Protein AF-A0A8J6V8P6-F1 (afdb_monomer_lite)

Structure (mmCIF, N/CA/C/O backbone):
data_AF-A0A8J6V8P6-F1
#
_entry.id   AF-A0A8J6V8P6-F1
#
loop_
_atom_site.group_PDB
_atom_site.id
_atom_site.type_symbol
_atom_site.label_atom_id
_atom_site.label_alt_id
_atom_site.label_comp_id
_atom_site.label_asym_id
_atom_site.label_entity_id
_atom_site.label_seq_id
_atom_site.pdbx_PDB_ins_code
_atom_site.Cartn_x
_atom_site.Cartn_y
_atom_site.Cartn_z
_atom_site.occupancy
_atom_site.B_iso_or_equiv
_atom_site.auth_seq_id
_atom_site.auth_comp_id
_atom_site.auth_asym_id
_atom_site.auth_atom_id
_atom_site.pdbx_PDB_model_num
ATOM 1 N N . MET A 1 1 ? 11.391 -14.869 -3.126 1.00 76.25 1 MET A N 1
ATOM 2 C CA . MET A 1 1 ? 10.402 -15.900 -2.713 1.00 76.25 1 MET A CA 1
ATOM 3 C C . MET A 1 1 ? 9.017 -15.442 -3.130 1.00 76.25 1 MET A C 1
ATOM 5 O O . MET A 1 1 ? 8.746 -14.258 -3.004 1.00 76.25 1 MET A O 1
ATOM 9 N N . GLY A 1 2 ? 8.165 -16.354 -3.598 1.00 85.62 2 GLY A N 1
ATOM 10 C CA . GLY A 1 2 ? 6.843 -16.034 -4.151 1.00 85.62 2 GLY A CA 1
ATOM 11 C C . GLY A 1 2 ? 6.782 -16.220 -5.670 1.00 85.62 2 GLY A C 1
ATOM 12 O O . GLY A 1 2 ? 7.777 -16.597 -6.287 1.00 85.62 2 GLY A O 1
ATOM 13 N N . ASN A 1 3 ? 5.599 -16.038 -6.250 1.00 92.81 3 ASN A N 1
ATOM 14 C CA . ASN A 1 3 ? 5.266 -16.431 -7.615 1.00 92.81 3 ASN A CA 1
ATOM 15 C C . ASN A 1 3 ? 4.828 -15.237 -8.478 1.00 92.81 3 ASN A C 1
ATOM 17 O O . ASN A 1 3 ? 4.249 -14.270 -7.984 1.00 92.81 3 ASN A O 1
ATOM 21 N N . GLY A 1 4 ? 5.065 -15.329 -9.788 1.00 95.88 4 GLY A N 1
ATOM 22 C CA . GLY A 1 4 ? 4.633 -14.313 -10.752 1.00 95.88 4 GLY A CA 1
ATOM 23 C C . GLY A 1 4 ? 5.355 -12.969 -10.626 1.00 95.88 4 GLY A C 1
ATOM 24 O O . GLY A 1 4 ? 4.743 -11.939 -10.888 1.00 95.88 4 GLY A O 1
ATOM 25 N N . ASN A 1 5 ? 6.621 -12.971 -10.204 1.00 96.25 5 ASN A N 1
ATOM 26 C CA . ASN A 1 5 ? 7.460 -11.773 -10.216 1.00 96.25 5 ASN A CA 1
ATOM 27 C C . ASN A 1 5 ? 8.229 -11.693 -11.538 1.00 96.25 5 ASN A C 1
ATOM 29 O O . ASN A 1 5 ? 8.804 -12.691 -11.976 1.00 96.25 5 ASN A O 1
ATOM 33 N N . TRP A 1 6 ? 8.237 -10.516 -12.153 1.00 96.75 6 TRP A N 1
ATOM 34 C CA . TRP A 1 6 ? 8.864 -10.239 -13.439 1.00 96.75 6 TRP A CA 1
ATOM 35 C C . TRP A 1 6 ? 9.937 -9.173 -13.252 1.00 96.75 6 TRP A C 1
ATOM 37 O O . TRP A 1 6 ? 9.626 -8.046 -12.877 1.00 96.75 6 TRP A O 1
ATOM 47 N N . HIS A 1 7 ? 11.190 -9.536 -13.521 1.00 94.56 7 HIS A N 1
ATOM 48 C CA . HIS A 1 7 ? 12.342 -8.642 -13.430 1.00 94.56 7 HIS A CA 1
ATOM 49 C C . HIS A 1 7 ? 12.936 -8.451 -14.827 1.00 94.56 7 HIS A C 1
ATOM 51 O O . HIS A 1 7 ? 13.411 -9.411 -15.432 1.00 94.56 7 HIS A O 1
ATOM 57 N N . PHE A 1 8 ? 12.869 -7.226 -15.343 1.00 94.88 8 PHE A N 1
ATOM 58 C CA . PHE A 1 8 ? 13.416 -6.834 -16.643 1.00 94.88 8 PHE A CA 1
ATOM 59 C C . PHE A 1 8 ? 14.802 -6.185 -16.525 1.00 94.88 8 PHE A C 1
ATOM 61 O O . PHE A 1 8 ? 15.549 -6.196 -17.501 1.00 94.88 8 PHE A O 1
ATOM 68 N N . GLY A 1 9 ? 15.156 -5.644 -15.354 1.00 90.88 9 GLY A N 1
ATOM 69 C CA . GLY A 1 9 ? 16.520 -5.215 -15.038 1.00 90.88 9 GLY A CA 1
ATOM 70 C C . GLY A 1 9 ? 17.302 -6.238 -14.208 1.00 90.88 9 GLY A C 1
ATOM 71 O O . GLY A 1 9 ? 16.916 -7.404 -14.092 1.00 90.88 9 GLY A O 1
ATOM 72 N N . SER A 1 10 ? 18.435 -5.801 -13.660 1.00 92.69 10 SER A N 1
ATOM 73 C CA . SER A 1 10 ? 19.394 -6.649 -12.939 1.00 92.69 10 SER A CA 1
ATOM 74 C C . SER A 1 10 ? 19.345 -6.437 -11.428 1.00 92.69 10 SER A C 1
ATOM 76 O O . SER A 1 10 ? 18.930 -5.386 -10.953 1.00 92.69 10 SER A O 1
ATOM 78 N N . ASP A 1 11 ? 19.814 -7.428 -10.666 1.00 95.75 11 ASP A N 1
ATOM 79 C CA . ASP A 1 11 ? 20.074 -7.287 -9.222 1.00 95.75 11 ASP A CA 1
ATOM 80 C C . ASP A 1 11 ? 18.838 -6.920 -8.380 1.00 95.75 11 ASP A C 1
ATOM 82 O O . ASP A 1 11 ? 18.940 -6.328 -7.305 1.00 95.75 11 ASP A O 1
ATOM 86 N N . ASN A 1 12 ? 17.655 -7.309 -8.857 1.00 93.69 12 ASN A N 1
ATOM 87 C CA . ASN A 1 12 ? 16.404 -7.125 -8.13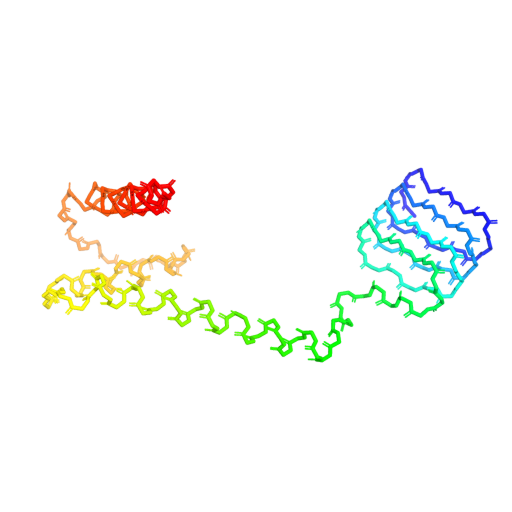7 1.00 93.69 12 ASN A CA 1
ATOM 88 C C . ASN A 1 12 ? 16.141 -8.301 -7.193 1.00 93.69 12 ASN A C 1
ATOM 90 O O . ASN A 1 12 ? 16.296 -9.470 -7.557 1.00 93.69 12 ASN A O 1
ATOM 94 N N . SER A 1 13 ? 15.688 -7.994 -5.983 1.00 95.44 13 SER A N 1
ATOM 95 C CA . SER A 1 13 ? 15.313 -8.973 -4.967 1.00 95.44 13 SER A CA 1
ATOM 96 C C . SER A 1 13 ? 13.860 -8.779 -4.571 1.00 95.44 13 SER A C 1
ATOM 98 O O . SER A 1 13 ? 13.401 -7.662 -4.344 1.00 95.44 13 SER A O 1
ATOM 100 N N . THR A 1 14 ? 13.097 -9.867 -4.496 1.00 95.19 14 THR A N 1
ATOM 101 C CA . THR A 1 14 ? 11.672 -9.795 -4.164 1.00 95.19 14 THR A CA 1
ATOM 102 C C . THR A 1 14 ? 11.227 -10.918 -3.241 1.00 95.19 14 THR A C 1
ATOM 104 O O . THR A 1 14 ? 11.491 -12.108 -3.463 1.00 95.19 14 THR A O 1
ATOM 107 N N . ILE A 1 15 ? 10.480 -10.526 -2.213 1.00 96.81 15 ILE A N 1
ATOM 108 C CA . ILE A 1 15 ? 9.705 -11.395 -1.337 1.00 96.81 15 ILE A CA 1
ATOM 109 C C . ILE A 1 15 ? 8.232 -11.007 -1.492 1.00 96.81 15 ILE A C 1
ATOM 111 O O . ILE A 1 15 ? 7.804 -9.974 -0.990 1.00 96.81 15 ILE A O 1
ATOM 115 N N . GLY A 1 16 ? 7.464 -11.842 -2.191 1.00 95.50 16 GLY A N 1
ATOM 116 C CA . GLY A 1 16 ? 6.047 -11.633 -2.483 1.00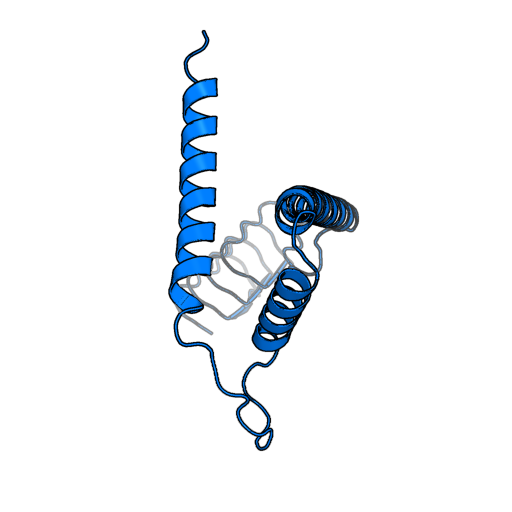 95.50 16 GLY A CA 1
ATOM 117 C C . GLY A 1 16 ? 5.669 -12.090 -3.891 1.00 95.50 16 GLY A C 1
ATOM 118 O O . GLY A 1 16 ? 6.445 -12.775 -4.557 1.00 95.50 16 GLY A O 1
ATOM 119 N N . ASN A 1 17 ? 4.463 -11.744 -4.333 1.00 96.88 17 ASN A N 1
ATOM 120 C CA . ASN A 1 17 ? 3.856 -12.226 -5.571 1.00 96.88 17 ASN A CA 1
ATOM 121 C C . ASN A 1 17 ? 3.461 -11.079 -6.507 1.00 96.88 17 ASN A C 1
ATOM 123 O O . ASN A 1 17 ? 2.996 -10.032 -6.055 1.00 96.88 17 ASN A O 1
ATOM 127 N N . GLY A 1 18 ? 3.524 -11.321 -7.816 1.00 97.19 18 GLY A N 1
ATOM 128 C CA . GLY A 1 18 ? 2.940 -10.414 -8.808 1.00 97.19 18 GLY A CA 1
ATOM 129 C C . GLY A 1 18 ? 3.677 -9.085 -8.985 1.00 97.19 18 GLY A C 1
ATOM 130 O O . GLY A 1 18 ? 3.048 -8.118 -9.402 1.00 97.19 18 GLY A O 1
ATOM 131 N N . ASN A 1 19 ? 4.959 -8.996 -8.630 1.00 96.38 19 ASN A N 1
ATOM 132 C CA . ASN A 1 19 ? 5.728 -7.755 -8.757 1.00 96.38 19 ASN A CA 1
ATOM 133 C C . ASN A 1 19 ? 6.323 -7.608 -10.165 1.00 96.38 19 ASN A C 1
ATOM 135 O O . ASN A 1 19 ? 6.775 -8.590 -10.748 1.00 96.38 19 ASN A O 1
ATOM 139 N N . TRP A 1 20 ? 6.327 -6.390 -10.696 1.00 96.62 20 TRP A N 1
ATOM 140 C CA . TRP A 1 20 ? 6.855 -6.033 -12.012 1.00 96.62 20 TRP A CA 1
ATOM 141 C C . TRP A 1 20 ? 7.951 -4.990 -11.852 1.00 96.62 20 TRP A C 1
ATOM 143 O O . TRP A 1 20 ? 7.699 -3.887 -11.375 1.00 96.62 20 TRP A O 1
ATOM 153 N N . ASP A 1 21 ? 9.164 -5.344 -12.252 1.00 94.06 21 ASP A N 1
ATOM 154 C CA . ASP A 1 21 ? 10.353 -4.543 -12.009 1.00 94.06 21 ASP A CA 1
ATOM 155 C C . ASP A 1 21 ? 11.119 -4.280 -13.304 1.00 94.06 21 ASP A C 1
ATOM 157 O O . ASP A 1 21 ? 11.710 -5.187 -13.889 1.00 94.06 21 ASP A O 1
ATOM 161 N N . PHE A 1 22 ? 11.087 -3.033 -13.756 1.00 94.81 22 PHE A N 1
ATOM 162 C CA . PHE A 1 22 ? 11.754 -2.549 -14.959 1.00 94.81 22 PHE A CA 1
ATOM 163 C C . PHE A 1 22 ? 13.110 -1.887 -14.676 1.00 94.81 22 PHE A C 1
ATOM 165 O O . PHE A 1 22 ? 13.824 -1.564 -15.624 1.00 94.81 22 PHE A O 1
ATOM 172 N N . GLY A 1 23 ? 13.469 -1.678 -13.405 1.00 91.00 23 GLY A N 1
ATOM 173 C CA . GLY A 1 23 ? 14.746 -1.091 -13.003 1.00 91.00 23 GLY A CA 1
ATOM 174 C C . GLY A 1 23 ? 15.760 -2.130 -12.539 1.00 91.00 23 GLY A C 1
ATOM 175 O O . GLY A 1 23 ? 15.521 -3.333 -12.635 1.00 91.00 23 GLY A O 1
ATOM 176 N N . SER A 1 24 ? 16.897 -1.652 -12.036 1.00 93.00 24 SER A N 1
ATOM 177 C CA . SER A 1 24 ? 17.940 -2.478 -11.418 1.00 93.00 24 SER A CA 1
ATOM 178 C C . SER A 1 24 ? 18.124 -2.154 -9.933 1.00 93.00 24 SER A C 1
ATOM 180 O O . SER A 1 24 ? 17.793 -1.056 -9.486 1.00 93.00 24 SER A O 1
ATOM 182 N N . ASN A 1 25 ? 18.735 -3.068 -9.176 1.00 94.25 25 ASN A N 1
ATOM 183 C CA . ASN A 1 25 ? 19.068 -2.901 -7.752 1.00 94.25 25 ASN A CA 1
ATOM 184 C C . ASN A 1 25 ? 17.860 -2.597 -6.846 1.00 94.25 25 ASN A C 1
ATOM 186 O O . ASN A 1 25 ? 17.984 -1.868 -5.860 1.00 94.25 25 ASN A O 1
ATOM 190 N N . ASN A 1 26 ? 16.679 -3.112 -7.172 1.00 91.81 26 ASN A N 1
ATOM 191 C CA . ASN A 1 26 ? 15.486 -2.904 -6.363 1.00 91.81 26 ASN A CA 1
ATOM 192 C C . ASN A 1 26 ? 15.291 -4.032 -5.343 1.00 91.81 26 ASN A C 1
ATOM 194 O O . ASN A 1 26 ? 15.482 -5.210 -5.639 1.00 91.81 26 ASN A O 1
ATOM 198 N N . THR A 1 27 ? 14.852 -3.691 -4.134 1.00 94.50 27 THR A N 1
ATOM 199 C CA . THR A 1 27 ? 14.465 -4.659 -3.099 1.00 94.50 27 THR A CA 1
ATOM 200 C C . THR A 1 27 ? 12.995 -4.482 -2.751 1.00 94.50 27 THR A C 1
ATOM 202 O O . THR A 1 27 ? 12.594 -3.420 -2.290 1.00 94.50 27 THR A O 1
ATOM 205 N N . VAL A 1 28 ? 12.187 -5.524 -2.944 1.00 92.81 28 VAL A N 1
ATOM 206 C CA . VAL A 1 28 ? 10.736 -5.489 -2.719 1.00 92.81 28 VAL A CA 1
ATOM 207 C C . VAL A 1 28 ? 10.319 -6.526 -1.682 1.00 92.81 28 VAL A C 1
ATOM 209 O O . VAL A 1 28 ? 10.602 -7.717 -1.815 1.00 92.81 28 VAL A O 1
ATOM 212 N N . ILE A 1 29 ? 9.578 -6.084 -0.671 1.00 95.50 29 ILE A N 1
ATOM 213 C CA . ILE A 1 29 ? 8.877 -6.936 0.288 1.00 95.50 29 ILE A CA 1
ATOM 214 C C . ILE A 1 29 ? 7.387 -6.594 0.201 1.00 95.50 29 ILE A C 1
ATOM 216 O O . ILE A 1 29 ? 6.936 -5.581 0.733 1.00 95.50 29 ILE A O 1
ATOM 220 N N . GLY A 1 30 ? 6.625 -7.443 -0.487 1.00 93.25 30 GLY A N 1
ATOM 221 C CA . GLY A 1 30 ? 5.189 -7.294 -0.709 1.00 93.25 30 GLY A CA 1
ATOM 222 C C . GLY A 1 30 ? 4.739 -7.722 -2.108 1.00 93.25 30 GLY A C 1
ATOM 223 O O . GLY A 1 30 ? 5.491 -8.327 -2.873 1.00 93.25 30 GLY A O 1
ATOM 224 N N . ASN A 1 31 ? 3.476 -7.456 -2.428 1.00 95.06 31 ASN A N 1
ATOM 225 C CA . ASN A 1 31 ? 2.774 -7.997 -3.589 1.00 95.06 31 ASN A CA 1
ATOM 226 C C . ASN A 1 31 ? 2.308 -6.900 -4.551 1.00 95.06 31 ASN A C 1
ATOM 228 O O . ASN A 1 31 ? 1.829 -5.850 -4.123 1.00 95.06 31 ASN A O 1
ATOM 232 N N . GLY A 1 32 ? 2.331 -7.197 -5.851 1.00 95.94 32 GLY A N 1
ATOM 233 C CA . GLY A 1 32 ? 1.698 -6.351 -6.866 1.00 95.94 32 GLY A CA 1
ATOM 234 C C . GLY A 1 32 ? 2.352 -4.982 -7.053 1.00 95.94 32 GLY A C 1
ATOM 235 O O . GLY A 1 32 ? 1.654 -4.037 -7.404 1.00 95.94 32 GLY A O 1
ATOM 236 N N . ASN A 1 33 ? 3.649 -4.844 -6.778 1.00 93.50 33 ASN A N 1
ATOM 237 C CA . ASN A 1 33 ? 4.374 -3.587 -6.958 1.00 93.50 33 ASN A CA 1
ATOM 238 C C . ASN A 1 33 ? 4.887 -3.440 -8.397 1.00 93.50 33 ASN A C 1
ATOM 240 O O . ASN A 1 33 ? 5.247 -4.431 -9.028 1.00 93.50 33 ASN A O 1
ATOM 244 N N . TRP A 1 34 ? 4.930 -2.208 -8.892 1.00 94.12 34 TRP A N 1
ATOM 245 C CA . TRP A 1 34 ? 5.344 -1.832 -10.241 1.00 94.12 34 TRP A CA 1
ATOM 246 C C . TRP A 1 34 ? 6.472 -0.797 -10.164 1.00 94.12 34 TRP A C 1
ATOM 248 O O . TRP A 1 34 ? 6.238 0.352 -9.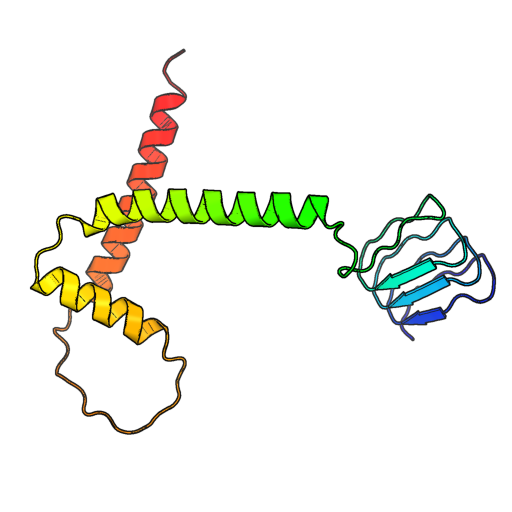790 1.00 94.12 34 TRP A O 1
ATOM 258 N N . LEU A 1 35 ? 7.700 -1.193 -10.493 1.00 92.62 35 LEU A N 1
ATOM 259 C CA . LEU A 1 35 ? 8.897 -0.364 -10.351 1.00 92.62 35 LEU A CA 1
ATOM 260 C C . LEU A 1 35 ? 9.464 -0.024 -11.731 1.00 92.62 35 LEU A C 1
ATOM 262 O O . LEU A 1 35 ? 9.860 -0.918 -12.467 1.00 92.62 35 LEU A O 1
ATOM 266 N N . PHE A 1 36 ? 9.517 1.261 -12.081 1.00 91.88 36 PHE A N 1
ATOM 267 C CA . PHE A 1 36 ? 10.070 1.766 -13.349 1.00 91.88 36 PHE A CA 1
ATOM 268 C C . PHE A 1 36 ? 11.445 2.417 -13.187 1.00 91.88 36 PHE A C 1
ATOM 270 O O . PHE A 1 36 ? 12.050 2.849 -14.166 1.00 91.88 36 PHE A O 1
ATOM 277 N N . THR A 1 37 ? 11.945 2.481 -11.956 1.00 90.25 37 THR A N 1
ATOM 278 C CA . THR A 1 37 ? 13.215 3.114 -11.597 1.00 90.25 37 THR A CA 1
ATOM 279 C C . THR A 1 37 ? 14.121 2.136 -10.858 1.00 90.25 37 THR A C 1
ATOM 281 O O . THR A 1 37 ? 13.705 1.034 -10.506 1.00 90.25 37 THR A O 1
ATOM 284 N N . SER A 1 38 ? 15.383 2.519 -10.668 1.00 90.81 38 SER A N 1
ATOM 285 C CA . SER A 1 38 ? 16.422 1.675 -10.063 1.00 90.81 38 SER A CA 1
ATOM 286 C C . SER A 1 38 ? 16.768 2.129 -8.645 1.00 90.81 38 SER A C 1
ATOM 288 O O . SER A 1 38 ? 16.565 3.292 -8.310 1.00 90.81 38 SER A O 1
ATOM 290 N N . ASN A 1 39 ? 17.399 1.248 -7.867 1.00 91.25 39 ASN A N 1
ATOM 291 C CA . ASN A 1 39 ? 17.909 1.501 -6.513 1.00 91.25 39 ASN A CA 1
ATOM 292 C C . ASN A 1 39 ? 16.822 1.797 -5.460 1.00 91.25 39 ASN A C 1
ATOM 294 O O . ASN A 1 39 ? 17.054 2.551 -4.516 1.00 91.25 39 ASN A O 1
ATOM 298 N N . ASN A 1 40 ? 15.639 1.198 -5.596 1.00 87.56 40 ASN A N 1
ATOM 299 C CA . ASN A 1 40 ? 14.533 1.386 -4.662 1.00 87.56 40 ASN A CA 1
ATOM 300 C C . ASN A 1 40 ? 14.491 0.295 -3.588 1.00 87.56 40 ASN A C 1
ATOM 302 O O . ASN A 1 40 ? 14.796 -0.870 -3.836 1.00 87.56 40 ASN A O 1
ATOM 306 N N . THR A 1 41 ? 14.002 0.653 -2.402 1.00 91.56 41 THR A N 1
ATOM 307 C CA . THR A 1 41 ? 13.550 -0.313 -1.392 1.00 91.56 41 THR A CA 1
ATOM 308 C C . THR A 1 41 ? 12.064 -0.097 -1.145 1.00 91.56 41 THR A C 1
ATOM 310 O O . THR A 1 41 ? 11.652 0.984 -0.733 1.00 91.56 41 THR A O 1
ATOM 313 N N . VAL A 1 42 ? 11.257 -1.119 -1.415 1.00 87.62 42 VAL A N 1
ATOM 314 C CA . VAL A 1 42 ? 9.798 -1.077 -1.313 1.00 87.62 42 VAL A CA 1
ATOM 315 C C . VAL A 1 42 ? 9.343 -2.072 -0.261 1.00 87.62 42 VAL A C 1
ATOM 317 O O . VAL A 1 42 ? 9.596 -3.272 -0.377 1.00 87.62 42 VAL A O 1
ATOM 320 N N . VAL A 1 43 ? 8.615 -1.581 0.740 1.00 91.62 43 VAL A N 1
ATOM 321 C CA . VAL A 1 43 ? 7.956 -2.418 1.745 1.00 91.62 43 VAL A CA 1
ATOM 322 C C . VAL A 1 43 ? 6.467 -2.098 1.727 1.00 91.62 43 VAL A C 1
ATOM 324 O O . VAL A 1 43 ? 6.044 -1.023 2.143 1.00 91.62 43 VAL A O 1
ATOM 327 N N . GLY A 1 44 ? 5.661 -3.027 1.218 1.00 86.25 44 GLY A N 1
ATOM 328 C CA . GLY A 1 44 ? 4.224 -2.839 1.033 1.00 86.25 44 GLY A CA 1
ATOM 329 C C . GLY A 1 44 ? 3.703 -3.428 -0.278 1.00 86.25 44 GLY A C 1
ATOM 330 O O . GLY A 1 44 ? 4.439 -4.046 -1.047 1.00 86.25 44 GLY A O 1
ATOM 331 N N . ASN A 1 45 ? 2.407 -3.247 -0.528 1.00 90.81 45 ASN A N 1
ATOM 332 C CA . ASN A 1 45 ? 1.714 -3.820 -1.683 1.00 90.81 45 ASN A CA 1
ATOM 333 C C . ASN A 1 45 ? 1.180 -2.721 -2.606 1.00 90.81 45 ASN A C 1
ATOM 335 O O . ASN A 1 45 ? 0.720 -1.691 -2.118 1.00 90.81 45 ASN A O 1
ATOM 339 N N . GLY A 1 46 ? 1.136 -2.988 -3.914 1.00 90.75 46 GLY A N 1
ATOM 340 C CA . GLY A 1 46 ? 0.459 -2.119 -4.883 1.00 90.75 46 GLY A CA 1
ATOM 341 C C . GLY A 1 46 ? 1.148 -0.779 -5.149 1.00 90.75 46 GLY A C 1
ATOM 342 O O . GLY A 1 46 ? 0.485 0.162 -5.580 1.00 90.75 46 GLY A O 1
ATOM 343 N N . ASN A 1 47 ? 2.448 -0.663 -4.876 1.00 87.56 47 ASN A N 1
ATOM 344 C CA . ASN A 1 47 ? 3.190 0.574 -5.100 1.00 87.56 47 ASN A CA 1
ATOM 345 C C . ASN A 1 47 ? 3.543 0.746 -6.582 1.00 87.56 47 ASN A C 1
ATOM 347 O O . ASN A 1 47 ? 3.882 -0.231 -7.248 1.00 87.56 47 ASN A O 1
ATOM 351 N N . TRP A 1 48 ? 3.516 1.985 -7.078 1.00 91.12 48 TRP A N 1
ATOM 352 C CA . TRP A 1 48 ? 3.890 2.322 -8.452 1.00 91.12 48 TRP A CA 1
ATOM 353 C C . TRP A 1 48 ? 4.980 3.402 -8.448 1.00 91.12 48 TRP A C 1
ATOM 355 O O . TRP A 1 48 ? 4.715 4.562 -8.135 1.00 91.12 48 TRP A O 1
ATOM 365 N N . LEU A 1 49 ? 6.222 3.012 -8.737 1.00 86.94 49 LEU A N 1
ATOM 366 C CA . LEU A 1 49 ? 7.396 3.883 -8.657 1.00 86.94 49 LEU A CA 1
ATOM 367 C C . LEU A 1 49 ? 7.821 4.277 -10.067 1.00 86.94 49 LEU A C 1
ATOM 369 O O . LEU A 1 49 ? 8.229 3.420 -10.846 1.00 86.94 49 LEU A O 1
ATOM 373 N N . VAL A 1 50 ? 7.698 5.563 -10.392 1.00 83.56 50 VAL A N 1
ATOM 374 C CA . VAL A 1 50 ? 7.959 6.101 -11.740 1.00 83.56 50 VAL A CA 1
ATOM 375 C C . VAL A 1 50 ? 9.101 7.123 -11.749 1.00 83.56 50 VAL A C 1
ATOM 377 O O . VAL A 1 50 ? 9.647 7.402 -12.809 1.00 83.56 50 VAL A O 1
ATOM 380 N N . ASP A 1 51 ? 9.527 7.603 -10.578 1.00 72.94 51 ASP A N 1
ATOM 381 C CA . ASP A 1 51 ? 10.653 8.528 -10.428 1.00 72.94 51 ASP A CA 1
ATOM 382 C C . ASP A 1 51 ? 11.587 8.060 -9.300 1.00 72.94 51 ASP A C 1
ATOM 384 O O . ASP A 1 51 ? 11.141 7.366 -8.381 1.00 72.94 51 ASP A O 1
ATOM 388 N N . GLY A 1 52 ? 12.884 8.367 -9.406 1.00 59.84 52 GLY A N 1
ATOM 389 C CA . GLY A 1 52 ? 13.971 7.770 -8.603 1.00 59.84 52 GLY A CA 1
ATOM 390 C C . GLY A 1 52 ? 13.914 8.008 -7.087 1.00 59.84 52 GLY A C 1
ATOM 391 O O . GLY A 1 52 ? 14.720 7.433 -6.362 1.00 59.84 52 GLY A O 1
ATOM 392 N N . ASP A 1 53 ? 12.953 8.804 -6.614 1.00 55.75 53 ASP A N 1
ATOM 393 C CA . ASP A 1 53 ? 12.916 9.335 -5.248 1.00 55.75 53 ASP A CA 1
ATOM 394 C C . ASP A 1 53 ? 11.698 8.875 -4.427 1.00 55.75 53 ASP A C 1
ATOM 396 O O . ASP A 1 53 ? 11.514 9.302 -3.284 1.00 55.75 53 ASP A O 1
ATOM 400 N N . ASN A 1 54 ? 10.849 7.989 -4.960 1.00 55.03 54 ASN A N 1
ATOM 401 C CA . ASN A 1 54 ? 9.697 7.488 -4.208 1.00 55.03 54 ASN A CA 1
ATOM 402 C C . ASN A 1 54 ? 10.119 6.406 -3.205 1.00 55.03 54 ASN A C 1
ATOM 404 O O . ASN A 1 54 ? 9.942 5.209 -3.428 1.00 55.03 54 ASN A O 1
ATOM 408 N N . ILE A 1 55 ? 10.628 6.845 -2.052 1.00 55.28 55 ILE A N 1
ATOM 409 C CA . ILE A 1 55 ? 10.761 6.015 -0.854 1.00 55.28 55 ILE A CA 1
ATOM 410 C C . ILE A 1 55 ? 9.345 5.667 -0.372 1.00 55.28 55 ILE A C 1
ATOM 412 O O . ILE A 1 55 ? 8.744 6.381 0.429 1.00 55.28 55 ILE A O 1
ATOM 416 N N . THR A 1 56 ? 8.784 4.567 -0.871 1.00 57.44 56 THR A N 1
ATOM 417 C CA . THR A 1 56 ? 7.560 3.962 -0.332 1.00 57.44 56 THR A CA 1
ATOM 418 C C . THR A 1 56 ? 7.929 3.035 0.824 1.00 57.44 56 THR A C 1
ATOM 420 O O . THR A 1 56 ? 7.809 1.811 0.728 1.00 57.44 56 THR A O 1
ATOM 423 N N . SER A 1 57 ? 8.415 3.629 1.913 1.00 53.59 57 SER A N 1
ATOM 424 C CA . SER A 1 57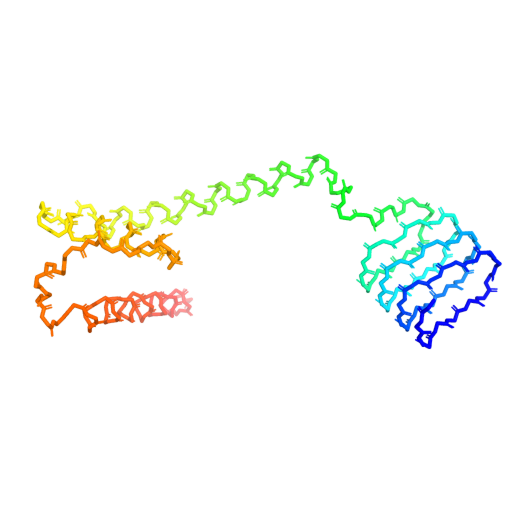 ? 8.354 3.018 3.237 1.00 53.59 57 SER A CA 1
ATOM 425 C C . SER A 1 57 ? 7.185 3.662 3.986 1.00 53.59 57 SER A C 1
ATOM 427 O O . SER A 1 57 ? 7.063 4.886 3.979 1.00 53.59 57 SER A O 1
ATOM 429 N N . PRO A 1 58 ? 6.337 2.899 4.695 1.00 53.03 58 PRO A N 1
ATOM 430 C CA . PRO A 1 58 ? 5.345 3.472 5.611 1.00 53.03 58 PRO A CA 1
ATOM 431 C C . PRO A 1 58 ? 5.971 4.415 6.658 1.00 53.03 58 PRO A C 1
ATOM 433 O O . PRO A 1 58 ? 5.291 5.270 7.217 1.00 53.03 58 PRO A O 1
ATOM 436 N N . GLU A 1 59 ? 7.277 4.271 6.902 1.00 49.25 59 GLU A N 1
ATOM 437 C CA . GLU A 1 59 ? 8.079 5.088 7.816 1.00 49.25 59 GLU A CA 1
ATOM 438 C C . GLU A 1 59 ? 8.440 6.482 7.276 1.00 49.25 59 GLU A C 1
ATOM 440 O O . GLU A 1 59 ? 8.916 7.316 8.042 1.00 49.25 59 GLU A O 1
ATOM 445 N N . THR A 1 60 ? 8.188 6.777 5.997 1.00 52.31 60 THR A N 1
ATOM 446 C CA . THR A 1 60 ? 8.485 8.085 5.385 1.00 52.31 60 THR A CA 1
ATOM 447 C C . THR A 1 60 ? 7.234 8.872 5.018 1.00 52.31 60 THR A C 1
ATOM 449 O O . THR A 1 60 ? 7.276 9.715 4.121 1.00 52.31 60 THR A O 1
ATOM 452 N N . LEU A 1 61 ? 6.117 8.667 5.730 1.00 56.44 61 LEU A N 1
ATOM 453 C CA . LEU A 1 61 ? 5.078 9.698 5.775 1.00 56.44 61 LEU A CA 1
ATOM 454 C C . LEU A 1 61 ? 5.742 10.983 6.287 1.00 56.44 61 LEU A C 1
ATOM 456 O O . LEU A 1 61 ? 6.060 11.093 7.471 1.00 56.44 61 LEU A O 1
ATOM 460 N N . LEU A 1 62 ? 6.027 11.905 5.361 1.00 63.00 62 LEU A N 1
ATOM 461 C CA . LEU A 1 62 ? 6.757 13.144 5.610 1.00 63.00 62 LEU A CA 1
ATOM 462 C C . LEU A 1 62 ? 6.222 13.832 6.880 1.00 63.00 62 LEU A C 1
ATOM 464 O O . LEU A 1 62 ? 5.007 13.810 7.103 1.00 63.00 62 LEU A O 1
ATOM 468 N N . PRO A 1 63 ? 7.074 14.499 7.682 1.00 65.19 63 PRO A N 1
ATOM 469 C CA . PRO A 1 63 ? 6.641 15.200 8.894 1.00 65.19 63 PRO A CA 1
ATOM 470 C C . PRO A 1 63 ? 5.429 16.123 8.678 1.00 65.19 63 PRO A C 1
ATOM 472 O O . PRO A 1 63 ? 4.568 16.214 9.546 1.00 65.19 63 PRO A O 1
ATOM 475 N N . GLU A 1 64 ? 5.322 16.729 7.493 1.00 65.56 64 GLU A N 1
ATOM 476 C CA . GLU A 1 64 ? 4.207 17.584 7.058 1.00 65.56 64 GLU A CA 1
ATOM 477 C C . GLU A 1 64 ? 2.869 16.835 6.884 1.00 65.56 64 GLU A C 1
ATOM 479 O O . GLU A 1 64 ? 1.797 17.345 7.221 1.00 65.56 64 GLU A O 1
ATOM 484 N N . ILE A 1 65 ? 2.911 15.590 6.401 1.00 77.94 65 ILE A N 1
ATOM 485 C CA . ILE A 1 65 ? 1.724 14.731 6.296 1.00 77.94 65 ILE A CA 1
ATOM 486 C C . ILE A 1 65 ? 1.334 14.237 7.686 1.00 77.94 65 ILE A C 1
ATOM 488 O O . ILE A 1 65 ? 0.148 14.192 8.007 1.00 77.94 65 ILE A O 1
ATOM 492 N N . LYS A 1 66 ? 2.318 13.915 8.536 1.00 81.25 66 LYS A N 1
ATOM 493 C CA . LYS A 1 66 ? 2.055 13.468 9.905 1.00 81.25 66 LYS A CA 1
ATOM 494 C C . LYS A 1 66 ? 1.316 14.535 10.712 1.00 81.25 66 LYS A C 1
ATOM 496 O O . LYS A 1 66 ? 0.301 14.212 11.318 1.00 81.25 66 LYS A O 1
ATOM 501 N N . THR A 1 67 ? 1.767 15.790 10.685 1.00 83.25 67 THR A N 1
ATOM 502 C CA . THR A 1 67 ? 1.084 16.883 11.402 1.00 83.25 67 THR A CA 1
ATOM 503 C C . THR A 1 67 ? -0.328 17.102 10.875 1.00 83.25 67 THR A C 1
ATOM 505 O O . THR A 1 67 ? -1.265 17.192 11.659 1.00 83.25 67 THR A O 1
ATOM 508 N N . THR A 1 68 ? -0.507 17.088 9.553 1.00 88.06 68 THR A N 1
ATOM 509 C CA . THR A 1 68 ? -1.829 17.234 8.926 1.00 88.06 68 THR A CA 1
ATOM 510 C C . THR A 1 68 ? -2.787 16.111 9.339 1.00 88.06 68 THR A C 1
ATOM 512 O O . THR A 1 68 ? -3.964 16.355 9.606 1.00 88.06 68 THR A O 1
ATOM 515 N N . VAL A 1 69 ? -2.295 14.871 9.406 1.00 89.62 69 VAL A N 1
ATOM 516 C CA . VAL A 1 69 ? -3.080 13.714 9.855 1.00 89.62 69 VAL A CA 1
ATOM 517 C C . VAL A 1 69 ? -3.389 13.805 11.349 1.00 89.62 69 VAL A C 1
ATOM 519 O O . VAL A 1 69 ? -4.531 13.564 11.734 1.00 89.62 69 VAL A O 1
ATOM 522 N N . ASP A 1 70 ? -2.420 14.191 12.179 1.00 89.19 70 ASP A N 1
ATOM 523 C CA . ASP A 1 70 ? -2.621 14.376 13.619 1.00 89.19 70 ASP A CA 1
ATOM 524 C C . ASP A 1 70 ? -3.679 15.464 13.885 1.00 89.19 70 ASP A C 1
ATOM 526 O O . ASP A 1 70 ? -4.608 15.252 14.666 1.00 89.19 70 ASP A O 1
ATOM 530 N N . ASP A 1 71 ? -3.614 16.590 13.174 1.00 94.25 71 ASP A N 1
ATOM 531 C CA . ASP A 1 71 ? -4.599 17.672 13.262 1.00 94.25 71 ASP A CA 1
ATOM 532 C C . ASP A 1 71 ? -5.988 17.221 12.802 1.00 94.25 71 ASP A C 1
ATOM 534 O O . ASP A 1 71 ? -6.998 17.542 13.436 1.00 94.25 71 ASP A O 1
ATOM 538 N N . LEU A 1 72 ? -6.058 16.428 11.729 1.00 95.56 72 LEU A N 1
ATOM 539 C CA . LEU A 1 72 ? -7.308 15.844 11.252 1.00 95.56 72 LEU A CA 1
ATOM 540 C C . LEU A 1 72 ? -7.918 14.897 12.293 1.00 95.56 72 LEU A C 1
ATOM 542 O O . LEU A 1 72 ? -9.121 14.967 12.551 1.00 95.56 72 LEU A O 1
ATOM 546 N N . ILE A 1 73 ? -7.104 14.028 12.899 1.00 93.50 73 ILE A N 1
ATOM 547 C CA . ILE A 1 73 ? -7.534 13.102 13.953 1.00 93.50 73 ILE A CA 1
ATOM 548 C C . ILE A 1 73 ? -8.035 13.891 15.161 1.00 93.50 73 ILE A C 1
ATOM 550 O O . ILE A 1 73 ? -9.139 13.632 15.641 1.00 93.50 73 ILE A O 1
ATOM 554 N N . ASN A 1 74 ? -7.280 14.890 15.613 1.00 94.38 74 ASN A N 1
ATOM 555 C CA . ASN A 1 74 ? -7.664 15.736 16.740 1.00 94.38 74 ASN A CA 1
ATOM 556 C C . ASN A 1 74 ? -8.970 16.490 16.457 1.00 94.38 74 ASN A C 1
ATOM 558 O O . ASN A 1 74 ? -9.861 16.527 17.305 1.00 94.38 74 ASN A O 1
ATOM 562 N N . SER A 1 75 ? -9.132 17.029 15.245 1.00 94.38 75 SER A N 1
ATOM 563 C CA . SER A 1 75 ? -10.361 17.704 14.814 1.00 94.38 75 SER A CA 1
ATOM 564 C C . SER A 1 75 ? -11.563 16.755 14.781 1.00 94.38 75 SER A C 1
ATOM 566 O O . SER A 1 75 ? -12.649 17.100 15.259 1.00 94.38 75 SER A O 1
ATOM 568 N N . LEU A 1 76 ? -11.377 15.535 14.267 1.00 93.44 76 LEU A N 1
ATOM 569 C CA . LEU A 1 76 ? -12.416 14.508 14.241 1.00 93.44 76 LEU A CA 1
ATOM 570 C C . LEU A 1 76 ? -12.822 14.098 15.660 1.00 93.44 76 LEU A C 1
ATOM 572 O O . LEU A 1 76 ? -14.014 14.064 15.965 1.00 93.44 76 LEU A O 1
ATOM 576 N N . MET A 1 77 ? -11.846 13.823 16.525 1.00 88.50 77 MET A N 1
ATOM 577 C CA . MET A 1 77 ? -12.085 13.432 17.913 1.00 88.50 77 MET A CA 1
ATOM 578 C C . MET A 1 77 ? -12.754 14.552 18.706 1.00 88.50 77 MET A C 1
ATOM 580 O O . MET A 1 77 ? -13.695 14.280 19.446 1.00 88.50 77 MET A O 1
ATOM 584 N N . GLY A 1 78 ? -12.353 15.807 18.492 1.00 89.69 78 GLY A N 1
ATOM 585 C CA . GLY A 1 78 ? -13.016 16.969 19.078 1.00 89.69 78 GLY A CA 1
ATOM 586 C C . GLY A 1 78 ? -14.478 17.070 18.647 1.00 89.69 78 GLY A C 1
ATOM 587 O O . GLY A 1 78 ? -15.365 17.154 19.491 1.00 89.69 78 GLY A O 1
ATOM 588 N N . ARG A 1 79 ? -14.764 16.966 17.341 1.00 90.50 79 ARG A N 1
ATOM 589 C CA . ARG A 1 79 ? -16.146 16.997 16.830 1.00 90.50 79 ARG A CA 1
ATOM 590 C C . ARG A 1 79 ? -16.996 15.849 17.384 1.00 90.50 79 ARG A C 1
ATOM 592 O O . ARG A 1 79 ? -18.160 16.067 17.712 1.00 90.50 79 ARG A O 1
ATOM 599 N N . ILE A 1 80 ? -16.440 14.640 17.463 1.00 85.38 80 ILE A N 1
ATOM 600 C CA . ILE A 1 80 ? -17.135 13.486 18.047 1.00 85.38 80 ILE A CA 1
ATOM 601 C C . ILE A 1 80 ? -17.385 13.725 19.537 1.00 85.38 80 ILE A C 1
ATOM 603 O O . ILE A 1 80 ? -18.493 13.467 19.993 1.00 85.38 80 ILE A O 1
ATOM 607 N N . GLY A 1 81 ? -16.397 14.244 20.269 1.00 82.62 81 GLY A N 1
ATOM 608 C CA . GLY A 1 81 ? -16.516 14.596 21.682 1.00 82.62 81 GLY A CA 1
ATOM 609 C C . GLY A 1 81 ? -17.648 15.587 21.941 1.00 82.62 81 GLY A C 1
ATOM 610 O O . GLY A 1 81 ? -18.519 15.298 22.752 1.00 82.62 81 GLY A O 1
ATOM 611 N N . GLU A 1 82 ? -17.704 16.693 21.197 1.00 83.69 82 GLU A N 1
ATOM 612 C CA . GLU A 1 82 ? -18.769 17.706 21.310 1.00 83.69 82 GLU A CA 1
ATOM 613 C C . GLU A 1 82 ? -20.169 17.124 21.054 1.00 83.69 82 GLU A C 1
ATOM 615 O O . GLU A 1 82 ? -21.106 17.345 21.825 1.00 83.69 82 GLU A O 1
ATOM 620 N N . ASP A 1 83 ? -20.308 16.314 20.000 1.00 80.56 83 ASP A N 1
ATOM 621 C CA . ASP 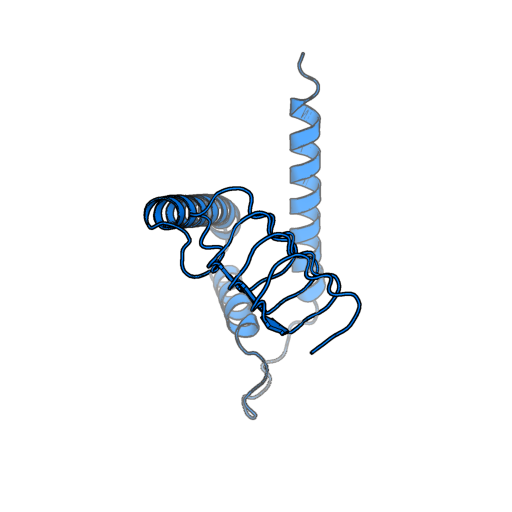A 1 83 ? -21.565 15.625 19.694 1.00 80.56 83 ASP A CA 1
ATOM 622 C C . ASP A 1 83 ? -21.955 14.623 20.804 1.00 80.56 83 ASP A C 1
ATOM 624 O O . ASP A 1 83 ? -23.145 14.395 21.038 1.00 80.56 83 ASP A O 1
ATOM 628 N N . PHE A 1 84 ? -20.972 14.028 21.491 1.00 78.25 84 PHE A N 1
ATOM 629 C CA . PHE A 1 84 ? -21.186 13.081 22.587 1.00 78.25 84 PHE A CA 1
ATOM 630 C C . PHE A 1 84 ? -21.555 13.777 23.901 1.00 78.25 84 PHE A C 1
ATOM 632 O O . PHE A 1 84 ? -22.446 13.303 24.602 1.00 78.25 84 PHE A O 1
ATOM 639 N N . ILE A 1 85 ? -20.946 14.930 24.203 1.00 73.38 85 ILE A N 1
ATOM 640 C CA . ILE A 1 85 ? -21.290 15.758 25.369 1.00 73.38 85 ILE A CA 1
ATOM 641 C C . ILE A 1 85 ? -22.754 16.192 25.305 1.00 73.38 85 ILE A C 1
ATOM 643 O O . ILE A 1 85 ? -23.458 16.116 26.309 1.00 73.38 85 ILE A O 1
ATOM 647 N N . GLY A 1 86 ? -23.259 16.566 24.126 1.00 70.31 86 GLY A N 1
ATOM 648 C CA . GLY A 1 86 ? -24.683 16.871 23.947 1.00 70.31 86 GLY A CA 1
ATOM 649 C C . GLY A 1 86 ? -25.618 15.685 24.227 1.00 70.31 86 GLY A C 1
ATOM 650 O O . GLY A 1 86 ? -26.806 15.888 24.475 1.00 70.31 86 GLY A O 1
ATOM 651 N N . LEU A 1 87 ? -25.093 14.458 24.203 1.00 72.12 87 LEU A N 1
ATOM 652 C CA . LEU A 1 87 ? -25.830 13.221 24.449 1.00 72.12 87 LEU A CA 1
ATOM 653 C C . LEU A 1 87 ? -25.744 12.740 25.903 1.00 72.12 87 LEU A C 1
ATOM 655 O O . LEU A 1 87 ? -26.638 12.032 26.358 1.00 72.12 87 LEU A O 1
ATOM 659 N N . THR A 1 88 ? -24.669 13.096 26.609 1.00 71.81 88 THR A N 1
ATOM 660 C CA . THR A 1 88 ? -24.418 12.681 27.997 1.00 71.81 88 THR A CA 1
ATOM 661 C C . THR A 1 88 ? -24.606 13.808 29.014 1.00 71.81 88 THR A C 1
ATOM 663 O O . THR A 1 88 ? -24.680 13.546 30.209 1.00 71.81 88 THR A O 1
ATOM 666 N N . GLY A 1 89 ? -24.676 15.067 28.577 1.00 69.94 89 GLY A N 1
ATOM 667 C CA . GLY A 1 89 ? -24.702 16.243 29.455 1.00 69.94 89 GLY A CA 1
ATOM 668 C C . GLY A 1 89 ? -26.000 16.438 30.244 1.00 69.94 89 GLY A C 1
ATOM 669 O O . GLY A 1 89 ? -26.027 17.230 31.179 1.00 69.94 89 GLY A O 1
ATOM 670 N N . ASN A 1 90 ? -27.068 15.725 29.885 1.00 79.75 90 ASN A N 1
ATOM 671 C CA . ASN A 1 90 ? -28.351 15.724 30.592 1.00 79.75 90 ASN A CA 1
ATOM 672 C C . ASN A 1 90 ? -28.585 14.457 31.433 1.00 79.75 90 ASN A C 1
ATOM 674 O O . ASN A 1 90 ? -29.684 14.295 31.963 1.00 79.75 90 ASN A O 1
ATOM 678 N N . LEU A 1 91 ? -27.597 13.562 31.530 1.00 81.81 91 LEU A N 1
ATOM 679 C CA . LEU A 1 91 ? -27.709 12.342 32.326 1.00 81.81 91 LEU A CA 1
ATOM 680 C C . LEU A 1 91 ? -27.734 12.683 33.819 1.00 81.81 91 LEU A C 1
ATOM 682 O O . LEU A 1 91 ? -26.934 13.483 34.306 1.00 81.81 91 LEU A O 1
ATOM 686 N N . GLY A 1 92 ? -28.625 12.035 34.566 1.00 80.56 92 GLY A N 1
ATOM 687 C CA . GLY A 1 92 ? -28.613 12.089 36.027 1.00 80.56 92 GLY A CA 1
ATOM 688 C C . GLY A 1 92 ? -27.398 11.366 36.626 1.00 80.56 92 GLY A C 1
ATOM 689 O O . GLY A 1 92 ? -26.674 10.641 35.939 1.00 80.56 92 GLY A O 1
ATOM 690 N N . GLU A 1 93 ? -27.184 11.503 37.939 1.00 81.06 93 GLU A N 1
ATOM 691 C CA . GLU A 1 93 ? -26.050 10.872 38.641 1.00 81.06 93 GLU A CA 1
ATOM 692 C C . GLU A 1 93 ? -26.004 9.346 38.441 1.00 81.06 93 GLU A C 1
ATOM 694 O O . GLU A 1 93 ? -24.950 8.782 38.146 1.00 81.06 93 GLU A O 1
ATOM 699 N N . SER A 1 94 ? -27.157 8.673 38.530 1.00 80.06 94 SER A N 1
ATOM 700 C CA . SER A 1 94 ? -27.261 7.216 38.351 1.00 80.06 94 SER A CA 1
ATOM 701 C C . SER A 1 94 ? -26.989 6.770 36.906 1.00 80.06 94 SER A C 1
ATOM 703 O O . SER A 1 94 ? -26.331 5.751 36.672 1.00 80.06 94 SER A O 1
ATOM 705 N N . GLU A 1 95 ? -27.443 7.550 35.923 1.00 81.25 95 GLU A N 1
ATOM 706 C CA . GLU A 1 95 ? -27.233 7.269 34.500 1.00 81.25 95 GLU A CA 1
ATOM 707 C C . GLU A 1 95 ? -25.772 7.505 34.106 1.00 81.25 95 GLU A C 1
ATOM 709 O O . GLU A 1 95 ? -25.186 6.687 33.402 1.00 81.25 95 GLU A O 1
ATOM 714 N N . THR A 1 96 ? -25.149 8.553 34.650 1.00 81.44 96 THR A N 1
ATOM 715 C CA . THR A 1 96 ? -23.719 8.846 34.487 1.00 81.44 96 THR A CA 1
ATOM 716 C C . THR A 1 96 ? -22.851 7.739 35.089 1.00 81.44 96 THR A C 1
ATOM 718 O O . THR A 1 96 ? -21.907 7.272 34.453 1.00 81.44 96 THR A O 1
ATOM 721 N N . GLN A 1 97 ? -23.186 7.251 36.289 1.00 80.12 97 GLN A N 1
ATOM 722 C CA . GLN A 1 97 ? -22.485 6.121 36.912 1.00 80.12 97 GLN A CA 1
ATOM 723 C C . GLN A 1 97 ? -22.636 4.827 36.101 1.00 80.12 97 GLN A C 1
ATOM 725 O O . GLN A 1 97 ? -21.668 4.084 35.932 1.00 80.12 97 GLN A O 1
ATOM 730 N N . THR A 1 98 ? -23.833 4.563 35.571 1.00 80.38 98 THR A N 1
ATOM 731 C CA . THR A 1 98 ? -24.093 3.395 34.716 1.00 80.38 98 THR A CA 1
ATOM 732 C C . THR A 1 98 ? -23.318 3.490 33.403 1.00 80.38 98 THR A C 1
ATOM 734 O O . THR A 1 98 ? -22.672 2.524 32.998 1.00 80.38 98 THR A O 1
ATOM 737 N N . PHE A 1 99 ? -23.318 4.666 32.776 1.00 78.31 99 PHE A N 1
ATOM 738 C CA . PHE A 1 99 ? -22.565 4.952 31.561 1.00 78.31 99 PHE A CA 1
ATOM 739 C C . PHE A 1 99 ? -21.055 4.769 31.774 1.00 78.31 99 PHE A C 1
ATOM 741 O O . PHE A 1 99 ? -20.427 4.008 31.042 1.00 78.31 99 PHE A O 1
ATOM 748 N N . ASN A 1 100 ? -20.481 5.361 32.827 1.00 80.12 100 ASN A N 1
ATOM 749 C CA . ASN A 1 100 ? -19.056 5.219 33.147 1.00 80.12 100 ASN A CA 1
ATOM 750 C C . ASN A 1 100 ? -18.665 3.754 33.391 1.00 80.12 100 ASN A C 1
ATOM 752 O O . ASN A 1 100 ? -17.640 3.300 32.887 1.00 80.12 100 ASN A O 1
ATOM 756 N N . ARG A 1 101 ? -19.505 2.985 34.100 1.00 80.31 101 ARG A N 1
ATOM 757 C CA . ARG A 1 101 ? -19.292 1.541 34.293 1.00 80.31 101 ARG A CA 1
ATOM 758 C C . ARG A 1 101 ? -19.331 0.755 32.981 1.00 80.31 101 ARG A C 1
ATOM 760 O O . ARG A 1 101 ? -18.536 -0.163 32.826 1.00 80.31 101 ARG A O 1
ATOM 767 N N . LEU A 1 102 ? -20.224 1.095 32.050 1.00 77.31 102 LEU A N 1
ATOM 768 C CA . LEU A 1 102 ? -20.326 0.443 30.736 1.00 77.31 102 LEU A CA 1
ATOM 769 C C . LEU A 1 102 ? -19.113 0.730 29.845 1.00 77.31 102 LEU A C 1
ATOM 771 O O . LEU A 1 102 ? -18.643 -0.170 29.152 1.00 77.31 102 LEU A O 1
ATOM 775 N N . ILE A 1 103 ? -18.598 1.962 29.871 1.00 73.19 103 ILE A N 1
ATOM 776 C CA . ILE A 1 103 ? -17.372 2.323 29.150 1.00 73.19 103 ILE A CA 1
ATOM 777 C C . ILE A 1 103 ? -16.167 1.577 29.743 1.00 73.19 103 ILE A C 1
ATOM 779 O O . ILE A 1 103 ? -15.425 0.948 28.995 1.00 73.19 103 ILE A O 1
ATOM 783 N N . LEU A 1 104 ? -16.030 1.553 31.075 1.00 71.12 104 LEU A N 1
ATOM 784 C CA . LEU A 1 104 ? -14.952 0.838 31.775 1.00 71.12 104 LEU A CA 1
ATOM 785 C C . LEU A 1 104 ? -15.010 -0.688 31.580 1.00 71.12 104 LEU A C 1
ATOM 787 O O . LEU A 1 104 ? -13.975 -1.325 31.419 1.00 71.12 104 LEU A O 1
ATOM 791 N N . ALA A 1 105 ? -16.204 -1.287 31.549 1.00 68.62 105 ALA A N 1
ATOM 792 C CA . ALA A 1 105 ? -16.373 -2.729 31.342 1.00 68.62 105 ALA A CA 1
ATOM 793 C C . ALA A 1 105 ? -16.046 -3.185 29.908 1.00 68.62 105 ALA A C 1
ATOM 795 O O . ALA A 1 105 ? -15.827 -4.371 29.668 1.00 68.62 105 ALA A O 1
ATOM 796 N N . LYS A 1 106 ? -16.019 -2.259 28.942 1.00 59.31 106 LYS A N 1
ATOM 797 C CA . LYS A 1 106 ? -15.673 -2.560 27.549 1.00 59.31 106 LYS A CA 1
ATOM 798 C C . LYS A 1 106 ? -14.157 -2.649 27.323 1.00 59.31 106 LYS A C 1
ATOM 800 O O . LYS A 1 106 ? -13.744 -3.306 26.371 1.00 59.31 106 LYS A O 1
ATOM 805 N N . ASP A 1 107 ? -13.355 -2.043 28.201 1.00 51.56 107 ASP A N 1
ATOM 806 C CA . ASP A 1 107 ? -11.884 -2.063 28.139 1.00 51.56 107 ASP A CA 1
ATOM 807 C C . ASP A 1 107 ? -11.260 -3.318 28.766 1.00 51.56 107 ASP A C 1
ATOM 809 O O . ASP A 1 107 ? -10.093 -3.629 28.526 1.00 51.56 107 ASP A O 1
ATOM 813 N N . THR A 1 108 ? -12.028 -4.108 29.520 1.00 44.34 108 THR A N 1
ATOM 814 C CA . THR A 1 108 ? -11.557 -5.407 30.003 1.00 44.34 108 THR A CA 1
ATOM 815 C C . THR A 1 108 ? -11.777 -6.459 28.926 1.00 44.34 108 THR A C 1
ATOM 817 O O . THR A 1 108 ? -12.710 -7.263 28.981 1.00 44.34 108 THR A O 1
ATOM 820 N N . GLY A 1 109 ? -10.894 -6.462 27.929 1.00 47.75 109 GLY A N 1
ATOM 821 C CA . GLY A 1 109 ? -10.596 -7.681 27.192 1.00 47.75 109 GLY A CA 1
ATOM 822 C C . GLY A 1 109 ? -10.181 -8.745 28.205 1.00 47.75 109 GLY A C 1
ATOM 823 O O . GLY A 1 109 ? -9.096 -8.648 28.763 1.00 47.75 109 GLY A O 1
ATOM 824 N N . THR A 1 110 ? -11.096 -9.677 28.490 1.00 46.16 110 THR A N 1
ATOM 825 C CA . THR A 1 110 ? -10.917 -10.933 29.240 1.00 46.16 110 THR A CA 1
ATOM 826 C C . THR A 1 110 ? -9.498 -11.162 29.739 1.00 46.16 110 THR A C 1
ATOM 828 O O . THR A 1 110 ? -8.697 -11.714 28.997 1.00 46.16 110 THR A O 1
ATOM 831 N N . ASN A 1 111 ? -9.221 -10.745 30.970 1.00 46.56 111 ASN A N 1
ATOM 832 C CA . ASN A 1 111 ? -8.229 -11.311 31.879 1.00 46.56 111 ASN A CA 1
ATOM 833 C C . ASN A 1 111 ? -8.522 -10.701 33.250 1.00 46.56 111 ASN A C 1
ATOM 835 O O . ASN A 1 111 ? -8.122 -9.579 33.526 1.00 46.56 111 ASN A O 1
ATOM 839 N N . ASP A 1 112 ? -9.353 -11.373 34.040 1.00 38.84 112 ASP A N 1
ATOM 840 C CA . ASP A 1 112 ? -8.973 -11.764 35.398 1.00 38.84 112 ASP A CA 1
ATOM 841 C C . ASP A 1 112 ? -10.167 -12.388 36.111 1.00 38.84 112 ASP A C 1
ATOM 843 O O . ASP A 1 112 ? -11.271 -11.846 36.195 1.00 38.84 112 ASP A O 1
ATOM 847 N N . GLY A 1 113 ? -9.929 -13.607 36.590 1.00 46.09 113 GLY A N 1
ATOM 848 C CA . GLY A 1 113 ? -10.843 -14.292 37.476 1.00 46.09 113 GLY A CA 1
ATOM 849 C C . GLY A 1 113 ? -10.974 -13.529 38.789 1.00 46.09 113 GLY A C 1
ATOM 850 O O . GLY A 1 113 ? -10.000 -13.007 39.321 1.00 46.09 113 GLY A O 1
ATOM 851 N N . ASN A 1 114 ? -12.186 -13.588 39.337 1.00 47.88 114 ASN A N 1
ATOM 852 C CA . ASN A 1 114 ? -12.542 -13.212 40.701 1.00 47.88 114 ASN A CA 1
ATOM 853 C C . ASN A 1 114 ? -12.868 -11.728 40.951 1.00 47.88 114 ASN A C 1
ATOM 855 O O . ASN A 1 114 ? -12.175 -11.039 41.694 1.00 47.88 114 ASN A O 1
ATOM 859 N N . VAL A 1 115 ? -14.030 -11.287 40.461 1.00 43.72 115 VAL A N 1
ATOM 860 C CA . VAL A 1 115 ? -14.849 -10.287 41.165 1.00 43.72 115 VAL A CA 1
ATOM 861 C C . VAL A 1 115 ? -16.299 -10.772 41.151 1.00 43.72 115 VAL A C 1
ATOM 863 O O . VAL A 1 115 ? -16.803 -11.216 40.120 1.00 43.72 115 VAL A O 1
ATOM 866 N N . GLN A 1 116 ? -16.950 -10.758 42.316 1.00 36.81 116 GLN A N 1
ATOM 867 C CA . GLN A 1 116 ? -18.302 -11.289 42.493 1.00 36.81 116 GLN A CA 1
ATOM 868 C C . GLN A 1 116 ? -19.325 -10.586 41.580 1.00 36.81 116 GLN A C 1
ATOM 870 O O . GLN A 1 116 ? -19.290 -9.357 41.472 1.00 36.81 116 GLN A O 1
ATOM 875 N N . PRO A 1 117 ? -20.259 -11.330 40.955 1.00 45.47 117 PRO A N 1
ATOM 876 C CA . PRO A 1 117 ? -21.273 -10.741 40.093 1.00 45.47 117 PRO A CA 1
ATOM 877 C C . PRO A 1 117 ? -22.251 -9.910 40.931 1.00 45.47 117 PRO A C 1
ATOM 879 O O . PRO A 1 117 ? -23.029 -10.439 41.723 1.00 45.47 117 PRO A O 1
ATOM 882 N N . VAL A 1 118 ? -22.213 -8.588 40.753 1.00 52.12 118 VAL A N 1
ATOM 883 C CA . VAL A 1 118 ? -23.289 -7.695 41.201 1.00 52.12 118 VAL A CA 1
ATOM 884 C C . VAL A 1 118 ? -24.534 -8.020 40.360 1.00 52.12 118 VAL A C 1
ATOM 886 O O . VAL A 1 118 ? -24.395 -8.109 39.139 1.00 52.12 118 VAL A O 1
ATOM 889 N N . PRO A 1 119 ? -25.732 -8.206 40.951 1.00 48.00 119 PRO A N 1
ATOM 890 C CA . PRO A 1 119 ? -26.915 -8.631 40.205 1.00 48.00 119 PRO A CA 1
ATOM 891 C C . PRO A 1 119 ? -27.263 -7.638 39.090 1.00 48.00 119 PRO A C 1
ATOM 893 O O . PRO A 1 119 ? -27.459 -6.448 39.343 1.00 48.00 119 PRO A O 1
ATOM 896 N N . GLU A 1 120 ? -27.337 -8.127 37.854 1.00 52.31 120 GLU A N 1
ATOM 897 C CA . GLU A 1 120 ? -27.757 -7.331 36.704 1.00 52.31 120 GLU A CA 1
ATOM 898 C C . GLU A 1 120 ? -29.262 -7.013 36.777 1.00 52.31 120 GLU A C 1
ATOM 900 O O . GLU A 1 120 ? -30.075 -7.924 36.959 1.00 52.31 120 GLU A O 1
ATOM 905 N N . PRO A 1 121 ? -29.689 -5.755 36.561 1.00 42.88 121 PRO A N 1
ATOM 906 C CA . PRO A 1 121 ? -31.062 -5.483 36.164 1.00 42.88 121 PRO A CA 1
ATOM 907 C C . PRO A 1 121 ? -31.237 -5.928 34.702 1.00 42.88 121 PRO A C 1
ATOM 909 O O . PRO A 1 121 ? -30.662 -5.349 33.780 1.00 42.88 121 PRO A O 1
ATOM 912 N N . GLY A 1 122 ? -32.023 -6.988 34.504 1.00 51.34 122 GLY A N 1
ATOM 913 C CA . GLY A 1 122 ? -32.133 -7.780 33.270 1.00 51.34 122 GLY A CA 1
ATOM 914 C C . GLY A 1 122 ? -32.743 -7.119 32.025 1.00 51.34 122 GLY A C 1
ATOM 915 O O . GLY A 1 122 ? -33.435 -7.801 31.281 1.00 51.34 122 GLY A O 1
ATOM 916 N N . PHE A 1 123 ? -32.508 -5.830 31.758 1.00 50.81 123 PHE A N 1
ATOM 917 C CA . PHE A 1 123 ? -33.055 -5.145 30.573 1.00 50.81 123 PHE A CA 1
ATOM 918 C C . PHE A 1 123 ? -32.150 -4.045 29.973 1.00 50.81 123 PHE A C 1
ATOM 920 O O . PHE A 1 123 ? -32.644 -3.162 29.276 1.00 50.81 123 PHE A O 1
ATOM 927 N N . SER A 1 124 ? -30.827 -4.069 30.191 1.00 49.97 124 SER A N 1
ATOM 928 C CA . SER A 1 124 ? -29.928 -2.982 29.735 1.00 49.97 124 SER A CA 1
ATOM 929 C C . SER A 1 124 ? -29.463 -3.082 28.265 1.00 49.97 124 SER A C 1
ATOM 931 O O . SER A 1 124 ? -29.306 -2.071 27.579 1.00 49.97 124 SER A O 1
ATOM 933 N N . THR A 1 125 ? -29.316 -4.291 27.717 1.00 54.62 125 THR A N 1
ATOM 934 C CA . THR A 1 125 ? -28.930 -4.514 26.307 1.00 54.62 125 THR A CA 1
ATOM 935 C C . THR A 1 125 ? -29.921 -3.977 25.252 1.00 54.62 125 THR A C 1
ATOM 937 O O . THR A 1 125 ? -29.451 -3.468 24.233 1.00 54.62 125 THR A O 1
ATOM 940 N N . PRO A 1 126 ? -31.259 -3.998 25.444 1.00 55.81 126 PRO A N 1
ATOM 9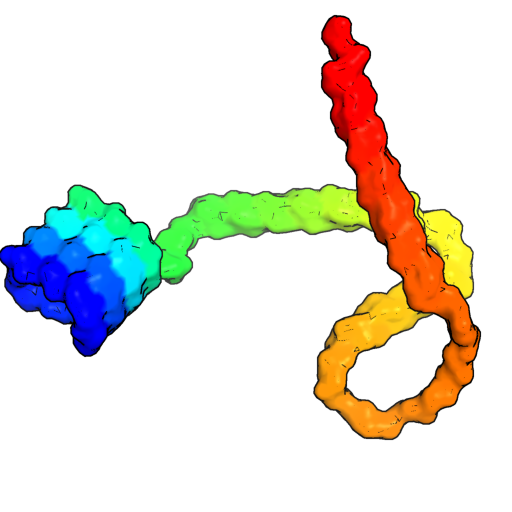41 C CA . PRO A 1 126 ? -32.189 -3.413 24.480 1.00 55.81 126 PRO A CA 1
ATOM 942 C C . PRO A 1 126 ? -32.083 -1.884 24.368 1.00 55.81 126 PRO A C 1
ATOM 944 O O . PRO A 1 126 ? -32.171 -1.354 23.264 1.00 55.81 126 PRO A O 1
ATOM 947 N N . LEU A 1 127 ? -31.872 -1.158 25.473 1.00 55.31 127 LEU A N 1
ATOM 948 C CA . LEU A 1 127 ? -31.970 0.311 25.494 1.00 55.31 127 LEU A CA 1
ATOM 949 C C . LEU A 1 127 ? -30.808 1.007 24.776 1.00 55.31 127 LEU A C 1
ATOM 951 O O . LEU A 1 127 ? -31.037 1.957 24.028 1.00 55.31 127 LEU A O 1
ATOM 955 N N . VAL A 1 128 ? -29.577 0.510 24.931 1.00 59.50 128 VAL A N 1
ATOM 956 C CA . VAL A 1 128 ? -28.396 1.077 24.253 1.00 59.50 128 VAL A CA 1
ATOM 957 C C . VAL A 1 128 ? -28.465 0.846 22.740 1.00 59.50 128 VAL A C 1
ATOM 959 O O . VAL A 1 128 ? -28.180 1.755 21.958 1.00 59.50 128 VAL A O 1
ATOM 962 N N . VAL A 1 129 ? -28.913 -0.339 22.309 1.00 65.19 129 VAL A N 1
ATOM 963 C CA . VAL A 1 129 ? -29.094 -0.664 20.884 1.00 65.19 129 VAL A CA 1
ATOM 964 C C . VAL A 1 129 ? -30.230 0.158 20.273 1.00 65.19 129 VAL A C 1
ATOM 966 O O . VAL A 1 129 ? -30.074 0.680 19.167 1.00 65.19 129 VAL A O 1
ATOM 969 N N . LEU A 1 130 ? -31.343 0.343 20.992 1.00 60.34 130 LEU A N 1
ATOM 970 C CA . LEU A 1 130 ? -32.423 1.241 20.575 1.00 60.34 130 LEU A CA 1
ATOM 971 C C . LEU A 1 130 ? -31.947 2.696 20.485 1.00 60.34 130 LEU A C 1
ATOM 973 O O . LEU A 1 130 ? -32.269 3.364 19.505 1.00 60.34 130 LEU A O 1
ATOM 977 N N . GLY A 1 131 ? -31.141 3.162 21.442 1.00 70.56 131 GLY A N 1
ATOM 978 C CA . GLY A 1 131 ? -30.562 4.508 21.449 1.00 70.56 131 GLY A CA 1
ATOM 979 C C . GLY A 1 131 ? -29.653 4.769 20.246 1.00 70.56 131 GLY A C 1
ATOM 980 O O . GLY A 1 131 ? -29.859 5.738 19.514 1.00 70.56 131 GLY A O 1
ATOM 981 N N . LEU A 1 132 ? -28.709 3.862 19.969 1.00 72.25 132 LEU A N 1
ATOM 982 C CA . LEU A 1 132 ? -27.846 3.927 18.781 1.00 72.25 132 LEU A CA 1
ATOM 983 C C . LEU A 1 132 ? -28.653 3.841 17.478 1.00 72.25 132 LEU A C 1
ATOM 985 O O . LEU A 1 132 ? -28.393 4.598 16.542 1.00 72.25 132 LEU A O 1
ATOM 989 N N . SER A 1 133 ? -29.677 2.986 17.431 1.00 70.00 133 SER A N 1
ATOM 990 C CA . SER A 1 133 ? -30.571 2.873 16.273 1.00 70.00 133 SER A CA 1
ATOM 991 C C . SER A 1 133 ? -31.357 4.168 16.034 1.00 70.00 133 SER A C 1
ATOM 993 O O . SER A 1 133 ? -31.473 4.620 14.895 1.00 70.00 133 SER A O 1
ATOM 995 N N . PHE A 1 134 ? -31.843 4.825 17.093 1.00 71.25 134 PHE A N 1
ATOM 996 C CA . PHE A 1 134 ? -32.536 6.113 16.998 1.00 71.25 134 PHE A CA 1
ATOM 997 C C . PHE A 1 134 ? -31.601 7.249 16.556 1.00 71.25 134 PHE A C 1
ATOM 999 O O . PHE A 1 134 ? -31.985 8.091 15.737 1.00 71.25 134 PHE A O 1
ATOM 1006 N N . LEU A 1 135 ? -30.355 7.265 17.041 1.00 69.38 135 LEU A N 1
ATOM 1007 C CA . LEU A 1 135 ? -29.334 8.223 16.607 1.00 69.38 135 LEU A CA 1
ATOM 1008 C C . LEU A 1 135 ? -28.983 8.063 15.128 1.00 69.38 135 LEU A C 1
ATOM 1010 O O . LEU A 1 135 ? -28.935 9.052 14.393 1.00 69.38 135 LEU A O 1
ATOM 1014 N N . LEU A 1 136 ? -28.800 6.826 14.668 1.00 71.69 136 LEU A N 1
ATOM 1015 C CA . LEU A 1 136 ? -28.551 6.547 13.258 1.00 71.69 136 LEU A CA 1
ATOM 1016 C C . LEU A 1 136 ? -29.756 6.989 12.409 1.00 71.69 136 LEU A C 1
ATOM 1018 O O . LEU A 1 136 ? -29.596 7.785 11.480 1.00 71.69 136 LEU A O 1
ATOM 1022 N N . CYS A 1 137 ? -30.977 6.596 12.784 1.00 66.56 137 CYS A N 1
ATOM 1023 C CA . CYS A 1 137 ? -32.204 6.977 12.073 1.00 66.56 137 CYS A CA 1
ATOM 1024 C C . CYS A 1 137 ? -32.442 8.501 12.028 1.00 66.56 137 CYS A C 1
ATOM 1026 O O . CYS A 1 137 ? -32.853 9.041 10.995 1.00 66.56 137 CYS A O 1
ATOM 1028 N N . SER A 1 138 ? -32.158 9.230 13.110 1.00 64.31 138 SER A N 1
ATOM 1029 C CA . SER A 1 138 ? -32.332 10.690 13.163 1.00 64.31 138 SER A CA 1
ATOM 1030 C C . SER A 1 138 ? -31.304 11.447 12.309 1.00 64.31 138 SER A C 1
ATOM 1032 O O . SER A 1 138 ? -31.665 12.407 11.616 1.00 64.31 138 SER A O 1
ATOM 1034 N N . ARG A 1 139 ? -30.046 10.985 12.264 1.00 59.56 139 ARG A N 1
ATOM 1035 C CA . ARG A 1 139 ? -28.992 11.555 11.403 1.00 59.56 139 ARG A CA 1
ATOM 1036 C C . ARG A 1 139 ? -29.293 11.356 9.912 1.00 59.56 139 ARG A C 1
ATOM 1038 O O . ARG A 1 139 ? -29.106 12.296 9.135 1.00 59.56 139 ARG A O 1
ATOM 1045 N N . PHE A 1 140 ? -29.842 10.205 9.510 1.00 56.50 140 PHE A N 1
ATOM 1046 C CA . PHE A 1 140 ? -30.294 9.980 8.127 1.00 56.50 140 PHE A CA 1
ATOM 1047 C C . PHE A 1 140 ? -31.460 10.900 7.739 1.00 56.50 140 PHE A C 1
ATOM 1049 O O . PHE A 1 140 ? -31.447 11.508 6.663 1.00 56.50 140 PHE A O 1
ATOM 1056 N N . LYS A 1 141 ? -32.434 11.096 8.638 1.00 52.97 141 LYS A N 1
ATOM 1057 C CA . LYS A 1 141 ? -33.583 11.976 8.378 1.00 52.97 141 LYS A CA 1
ATOM 1058 C C . LYS A 1 141 ? -33.172 13.448 8.243 1.00 52.97 141 LYS A C 1
ATOM 1060 O O . LYS A 1 141 ? -33.679 14.134 7.355 1.00 52.97 141 LYS A O 1
ATOM 1065 N N . LYS A 1 142 ? -32.205 13.928 9.036 1.00 49.88 142 LYS A N 1
ATOM 1066 C CA . LYS A 1 142 ? -31.687 15.310 8.943 1.00 49.88 142 LYS A CA 1
ATOM 1067 C C . LYS A 1 142 ? -30.941 15.572 7.626 1.00 49.88 142 LYS A C 1
ATOM 1069 O O . LYS A 1 142 ? -31.117 16.633 7.033 1.00 49.88 142 LYS A O 1
ATOM 1074 N N . ARG A 1 143 ? -30.197 14.585 7.113 1.00 48.91 143 ARG A N 1
ATOM 1075 C CA . ARG A 1 143 ? -29.469 14.687 5.832 1.00 48.91 143 ARG A CA 1
ATOM 1076 C C . ARG A 1 143 ? -30.398 14.693 4.608 1.00 48.91 143 ARG A C 1
ATOM 1078 O O . ARG A 1 143 ? -30.077 15.329 3.611 1.00 48.91 143 ARG A O 1
ATOM 1085 N N . SER A 1 144 ? -31.568 14.051 4.696 1.00 51.03 144 SER A N 1
ATOM 1086 C CA . SER A 1 144 ? -32.581 14.080 3.625 1.00 51.03 144 SER A CA 1
ATOM 1087 C C . SER A 1 144 ? -33.283 15.438 3.473 1.00 51.03 144 SER A C 1
ATOM 1089 O O . SER A 1 144 ? -33.630 15.825 2.363 1.00 51.03 144 SER A O 1
ATOM 1091 N N . ARG A 1 145 ? -33.437 16.204 4.565 1.00 50.53 145 ARG A N 1
ATOM 1092 C CA . ARG A 1 145 ? -34.107 17.518 4.540 1.00 50.53 145 ARG A CA 1
ATOM 1093 C C . ARG A 1 145 ? -33.243 18.644 3.970 1.00 50.53 145 ARG A C 1
ATOM 1095 O O . ARG A 1 145 ? -33.795 19.593 3.438 1.00 50.53 145 ARG A O 1
ATOM 1102 N N . GLN A 1 146 ? -31.915 18.526 4.022 1.00 51.19 146 GLN A N 1
ATOM 1103 C CA . GLN A 1 146 ? -31.005 19.507 3.405 1.00 51.19 146 GLN A CA 1
ATOM 1104 C C . GLN A 1 146 ? -30.861 19.344 1.883 1.00 51.19 146 GLN A C 1
ATOM 1106 O O . GLN A 1 146 ? -30.300 20.216 1.233 1.00 51.19 146 GLN A O 1
ATOM 1111 N N . LYS A 1 147 ? -31.370 18.248 1.301 1.00 50.38 147 LYS A N 1
ATOM 1112 C CA . LYS A 1 147 ? -31.397 18.031 -0.156 1.00 50.38 147 LYS A CA 1
ATOM 1113 C C . LYS A 1 147 ? -32.712 18.452 -0.827 1.00 50.38 147 LYS A C 1
ATOM 1115 O O . LYS A 1 147 ? -32.822 18.297 -2.036 1.00 50.38 147 LYS A O 1
ATOM 1120 N N . LEU A 1 148 ? -33.690 18.967 -0.075 1.00 50.56 148 LEU A N 1
ATOM 1121 C CA . LEU A 1 148 ? -35.020 19.327 -0.592 1.00 50.56 148 LEU A CA 1
ATOM 1122 C C . LEU A 1 148 ? -35.399 20.800 -0.347 1.00 50.56 148 LEU A C 1
ATOM 1124 O O . LEU A 1 148 ? -36.576 21.135 -0.268 1.00 50.56 148 LEU A O 1
ATOM 1128 N N . SER A 1 149 ? -34.400 21.668 -0.201 1.00 51.38 149 SER A N 1
ATOM 1129 C CA . SER A 1 149 ? -34.558 23.123 -0.250 1.00 51.38 149 SER A CA 1
ATOM 1130 C C . SER A 1 149 ? -33.620 23.666 -1.328 1.00 51.38 149 SER A C 1
ATOM 1132 O O . SER A 1 149 ? -32.523 24.136 -1.026 1.00 51.38 149 SER A O 1
ATOM 1134 N N . VAL A 1 150 ? -34.036 23.491 -2.581 1.00 46.16 150 VAL A N 1
ATOM 1135 C CA . VAL A 1 150 ? -33.592 24.270 -3.744 1.00 46.16 150 VAL A CA 1
ATOM 1136 C C . VAL A 1 150 ? -34.833 24.959 -4.280 1.00 46.16 150 VAL A C 1
ATOM 1138 O O . VAL A 1 150 ? -35.867 24.256 -4.362 1.00 46.16 150 VAL A O 1
#

Radius of gyration: 26.27 Å; chains: 1; bounding box: 55×41×59 Å

pLDDT: mean 74.87, std 17.97, range [36.81, 97.19]

Secondary structure (DSSP, 8-state):
--SS-EE-SSS-EEESSS-EE-SSS-EEESSS-EE-SSS-EEESSS-EE-STT----GGG--HHHHHHHHHHHHHHHHHHHHHHHHHHTT--HHHHHHHHHHHHHHS--S-------PPP-TTHHHHHHHHHHHHHHHHHHHHHHTTS--

Sequence (150 aa):
MGNGNWHFGSDNSTIGNGNWDFGSNNTVIGNGNWLFTSNNTVVGNGNWLVDGDNITSPETLLPEIKTTVDDLINSLMGRIGEDFIGLTGNLGESETQTFNRLILAKDTGTNDGNVQPVPEPGFSTPLVVLGLSFLLCSRFKKRSRQKLSV

Foldseek 3Di:
DEECADACEECEAEDEHNEYHCEYNEYYYYENEYHNYYNAYAYYYNHYHDDHPPNNDPVPCPPVNVVVVVVVVVVVVVVVVVVVCVVCVPDDPVRNVVVVVVVVVVPPPDDDDDDDDDDDPPPDVVPVVVVVVVVVVVVVVVVVVVVPDD